Protein AF-A0A7S4DZK8-F1 (afdb_monomer_lite)

Foldseek 3Di:
DDDQVCQQCVNCVVCVVVQLVVLLVVVVVQCPDPVNDADAAAQAAAQQAACLVNGHRCCNQPVQVDPPHVSHVQNSCVVNVHDGHLYLNVLCCVQQNCVVVDPDDPPPSPTSADCQCPPRRPSSHHGDPVVVVSVVVSVVVVVVVVVVVVVVVVVVD

Organism: NCBI:txid91324

pLDDT: mean 89.39, std 14.99, range [40.47, 98.69]

Structure (mmCIF, N/CA/C/O backbone):
data_AF-A0A7S4DZK8-F1
#
_entry.id   AF-A0A7S4DZK8-F1
#
loop_
_atom_site.group_PDB
_atom_site.id
_atom_site.type_symbol
_atom_site.label_atom_id
_atom_site.label_alt_id
_atom_site.label_comp_id
_atom_site.label_asym_id
_atom_site.label_entity_id
_atom_site.label_seq_id
_atom_site.pdbx_PDB_ins_code
_atom_site.Cartn_x
_atom_site.Cartn_y
_atom_site.Cartn_z
_atom_site.occupancy
_atom_site.B_iso_or_equiv
_atom_site.auth_seq_id
_atom_site.auth_comp_id
_atom_site.auth_asym_id
_atom_site.auth_atom_id
_atom_site.pdbx_PDB_model_num
ATOM 1 N N . MET A 1 1 ? -7.144 1.457 2.417 1.00 92.19 1 MET A N 1
ATOM 2 C CA . MET A 1 1 ? -5.816 1.253 1.804 1.00 92.19 1 MET A CA 1
ATOM 3 C C . MET A 1 1 ? -5.396 2.554 1.146 1.00 92.19 1 MET A C 1
ATOM 5 O O . MET A 1 1 ? -6.172 3.064 0.350 1.00 92.19 1 MET A O 1
ATOM 9 N N . LEU A 1 2 ? -4.234 3.088 1.519 1.00 96.00 2 LEU A N 1
ATOM 10 C CA . LEU A 1 2 ? -3.607 4.311 0.991 1.00 96.00 2 LEU A CA 1
ATOM 11 C C . LEU A 1 2 ? -2.086 4.057 0.866 1.00 96.00 2 LEU A C 1
ATOM 13 O O . LEU A 1 2 ? -1.653 2.943 1.166 1.00 96.00 2 LEU A O 1
ATOM 17 N N . GLY A 1 3 ? -1.293 5.037 0.421 1.00 96.06 3 GLY A N 1
ATOM 18 C CA . GLY A 1 3 ? 0.171 4.935 0.299 1.00 96.06 3 GLY A CA 1
ATOM 19 C C . GLY A 1 3 ? 0.683 5.024 -1.141 1.00 96.06 3 GLY A C 1
ATOM 20 O O . GLY A 1 3 ? 1.702 5.647 -1.410 1.00 96.06 3 GLY A O 1
ATOM 21 N N . THR A 1 4 ? -0.033 4.453 -2.114 1.00 96.31 4 THR A N 1
ATOM 22 C CA . THR A 1 4 ? 0.423 4.426 -3.518 1.00 96.31 4 THR A CA 1
ATOM 23 C C . THR A 1 4 ? 0.685 5.834 -4.079 1.00 96.31 4 THR A C 1
ATOM 25 O O . THR A 1 4 ? 1.716 6.064 -4.698 1.00 96.31 4 THR A O 1
ATOM 28 N N . ASN A 1 5 ? -0.188 6.809 -3.800 1.00 97.94 5 ASN A N 1
ATOM 29 C CA . ASN A 1 5 ? 0.013 8.196 -4.246 1.00 97.94 5 ASN A CA 1
ATOM 30 C C . ASN A 1 5 ? 1.012 8.981 -3.379 1.00 97.94 5 ASN A C 1
ATOM 32 O O . ASN A 1 5 ? 1.654 9.906 -3.876 1.00 97.94 5 ASN A O 1
ATOM 36 N N . ASP A 1 6 ? 1.164 8.624 -2.106 1.00 98.25 6 ASP A N 1
ATOM 37 C CA . ASP A 1 6 ? 2.173 9.184 -1.203 1.00 98.25 6 ASP A CA 1
ATOM 38 C C . ASP A 1 6 ? 3.587 8.860 -1.706 1.00 98.25 6 ASP A C 1
ATOM 40 O O . ASP A 1 6 ? 4.484 9.695 -1.640 1.00 98.25 6 ASP A O 1
ATOM 44 N N . ALA A 1 7 ? 3.759 7.681 -2.314 1.00 97.50 7 ALA A N 1
ATOM 45 C CA . ALA A 1 7 ? 5.004 7.235 -2.931 1.00 97.50 7 ALA A CA 1
ATOM 46 C C . ALA A 1 7 ? 5.393 7.990 -4.216 1.00 97.50 7 ALA A C 1
ATOM 48 O O . ALA A 1 7 ? 6.454 7.716 -4.783 1.00 97.50 7 ALA A O 1
ATOM 49 N N . LYS A 1 8 ? 4.579 8.931 -4.713 1.00 98.38 8 LYS A N 1
ATOM 50 C CA . LYS A 1 8 ? 4.988 9.785 -5.836 1.00 98.38 8 LYS A CA 1
ATOM 51 C C . LYS A 1 8 ? 6.236 10.575 -5.482 1.00 98.38 8 LYS A C 1
ATOM 53 O O . LYS A 1 8 ? 6.294 11.132 -4.393 1.00 98.38 8 LYS A O 1
ATOM 58 N N . TYR A 1 9 ? 7.215 10.676 -6.383 1.00 96.88 9 TYR A N 1
ATOM 59 C CA . TYR A 1 9 ? 8.517 11.279 -6.052 1.00 96.88 9 TYR A CA 1
ATOM 60 C C . TYR A 1 9 ? 8.394 12.678 -5.440 1.00 96.88 9 TYR A C 1
ATOM 62 O O . TYR A 1 9 ? 9.097 12.996 -4.483 1.00 96.88 9 TYR A O 1
ATOM 70 N N . TYR A 1 10 ? 7.481 13.495 -5.966 1.00 97.31 10 TYR A N 1
ATOM 71 C CA . TYR A 1 10 ? 7.256 14.860 -5.497 1.00 97.31 10 TYR A CA 1
ATOM 72 C C . TYR A 1 10 ? 6.509 14.945 -4.157 1.00 97.31 10 TYR A C 1
ATOM 74 O O . TYR A 1 10 ? 6.627 15.960 -3.481 1.00 97.31 10 TYR A O 1
ATOM 82 N N . ASN A 1 11 ? 5.778 13.899 -3.760 1.00 97.94 11 ASN A N 1
ATOM 83 C CA . ASN A 1 11 ? 5.166 13.795 -2.434 1.00 97.94 11 ASN A CA 1
ATOM 84 C C . ASN A 1 11 ? 6.173 13.193 -1.447 1.00 97.94 11 ASN A C 1
ATOM 86 O O . ASN A 1 11 ? 6.489 13.788 -0.421 1.00 97.94 11 ASN A O 1
ATOM 90 N N . TRP A 1 12 ? 6.739 12.036 -1.796 1.00 97.62 12 TRP A N 1
ATOM 91 C CA . TRP A 1 12 ? 7.621 11.269 -0.928 1.00 97.62 12 TRP A CA 1
ATOM 92 C C . TRP A 1 12 ? 8.920 12.001 -0.596 1.00 97.62 12 TRP A C 1
ATOM 94 O O . TRP A 1 12 ? 9.340 12.014 0.556 1.00 97.62 12 TRP A O 1
ATOM 104 N N . GLY A 1 13 ? 9.570 12.615 -1.589 1.00 95.12 13 GLY A N 1
ATOM 105 C CA . GLY A 1 13 ? 10.850 13.302 -1.402 1.00 95.12 13 GLY A CA 1
ATOM 106 C C . GLY A 1 13 ? 10.829 14.298 -0.233 1.00 95.12 13 GLY A C 1
ATOM 107 O O . GLY A 1 13 ? 11.593 14.110 0.714 1.00 95.12 13 GLY A O 1
ATOM 108 N N . PRO A 1 14 ? 9.957 15.321 -0.267 1.00 96.81 14 PRO A N 1
ATOM 109 C CA . PRO A 1 14 ? 9.864 16.305 0.809 1.00 96.81 14 PRO A CA 1
ATOM 110 C C . PRO A 1 14 ? 9.128 15.821 2.070 1.00 96.81 14 PRO A C 1
ATOM 112 O O . PRO A 1 14 ? 9.465 16.301 3.147 1.00 96.81 14 PRO A O 1
ATOM 115 N N . HIS A 1 15 ? 8.172 14.885 1.970 1.00 97.12 15 HIS A N 1
ATOM 116 C CA . HIS A 1 15 ? 7.249 14.558 3.077 1.00 97.12 15 HIS A CA 1
ATOM 117 C C . HIS A 1 15 ? 7.399 13.140 3.658 1.00 97.12 15 HIS A C 1
ATOM 119 O O . HIS A 1 15 ? 6.629 12.734 4.525 1.00 97.12 15 HIS A O 1
ATOM 125 N N . SER A 1 16 ? 8.392 12.355 3.231 1.00 96.81 16 SER A N 1
ATOM 126 C CA . SER A 1 16 ? 8.572 10.967 3.707 1.00 96.81 16 SER A CA 1
ATOM 127 C C . SER A 1 16 ? 8.682 10.822 5.230 1.00 96.81 16 SER A C 1
ATOM 129 O O . SER A 1 16 ? 8.224 9.821 5.778 1.00 96.81 16 SER A O 1
ATOM 131 N N . SER A 1 17 ? 9.254 11.806 5.931 1.00 96.81 17 SER A N 1
ATOM 132 C CA . SER A 1 17 ? 9.336 11.804 7.398 1.00 96.81 17 SER A CA 1
ATOM 133 C C . SER A 1 17 ? 7.998 12.069 8.095 1.00 96.81 17 SER A C 1
ATOM 135 O O . SER A 1 17 ? 7.840 11.686 9.252 1.00 96.81 17 SER A O 1
ATOM 137 N N . GLU A 1 18 ? 7.054 12.717 7.412 1.00 97.62 18 GLU A N 1
ATOM 138 C CA . GLU A 1 18 ? 5.715 13.052 7.921 1.00 97.62 18 GLU A CA 1
ATOM 139 C C . GLU A 1 18 ? 4.754 11.868 7.753 1.00 97.62 18 GLU A C 1
ATOM 141 O O . GLU A 1 18 ? 3.943 11.606 8.636 1.00 97.62 18 GLU A O 1
ATOM 146 N N . TYR A 1 19 ? 4.928 11.070 6.691 1.00 97.75 19 TYR A N 1
ATOM 147 C CA . TYR A 1 19 ? 4.078 9.920 6.363 1.00 97.75 19 TYR A CA 1
ATOM 148 C C . TYR A 1 19 ? 3.681 9.032 7.561 1.00 97.75 19 TYR A C 1
ATOM 150 O O . TYR A 1 19 ? 2.484 8.819 7.755 1.00 97.75 19 TYR A O 1
ATOM 158 N N . PRO A 1 20 ? 4.604 8.490 8.386 1.00 97.19 20 PRO A N 1
ATOM 159 C CA . PRO A 1 20 ? 4.197 7.630 9.495 1.00 97.19 20 PRO A CA 1
ATOM 160 C C . PRO A 1 20 ? 3.427 8.377 10.591 1.00 97.19 20 PRO A C 1
ATOM 162 O O . PRO A 1 20 ? 2.588 7.764 11.249 1.00 97.19 20 PRO A O 1
ATOM 165 N N . ILE A 1 21 ? 3.693 9.672 10.783 1.00 98.25 21 ILE A N 1
ATOM 166 C CA . ILE A 1 21 ? 3.007 10.516 11.769 1.00 98.25 21 ILE A CA 1
ATOM 167 C C . ILE A 1 21 ? 1.572 10.759 11.296 1.00 98.25 21 ILE A C 1
ATOM 169 O O . ILE A 1 21 ? 0.628 10.407 12.000 1.00 98.25 21 ILE A O 1
ATOM 173 N N . ASP A 1 22 ? 1.410 11.229 10.061 1.00 98.38 22 ASP A N 1
ATOM 174 C CA . ASP A 1 22 ? 0.101 11.519 9.474 1.00 98.38 22 ASP A CA 1
ATOM 175 C C . ASP A 1 22 ? -0.771 10.258 9.360 1.00 98.38 22 ASP A C 1
ATOM 177 O O . ASP A 1 22 ? -1.985 10.293 9.583 1.00 98.38 22 ASP A O 1
ATOM 181 N N . TYR A 1 23 ? -0.16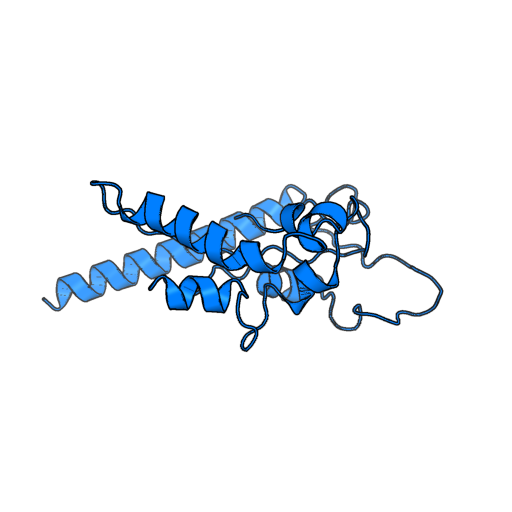0 9.106 9.062 1.00 98.44 23 TYR A N 1
ATOM 182 C CA . TYR A 1 23 ? -0.868 7.827 9.035 1.00 98.44 23 TYR A CA 1
ATOM 183 C C . TYR A 1 23 ? -1.400 7.460 10.428 1.00 98.44 23 TYR A C 1
ATOM 185 O O . TYR A 1 23 ? -2.560 7.056 10.561 1.00 98.44 23 TYR A O 1
ATOM 193 N N . LEU A 1 24 ? -0.577 7.591 11.474 1.00 98.50 24 LEU A N 1
ATOM 194 C CA . LEU A 1 24 ? -0.991 7.314 12.853 1.00 98.50 24 LEU A CA 1
ATOM 195 C C . LEU A 1 24 ? -2.100 8.267 13.309 1.00 98.50 24 LEU A C 1
ATOM 197 O O . LEU A 1 24 ? -3.074 7.810 13.911 1.00 98.50 24 LEU A O 1
ATOM 201 N N . ASP A 1 25 ? -2.009 9.549 12.960 1.00 98.56 25 ASP A N 1
ATOM 202 C CA . ASP A 1 25 ? -3.046 10.539 13.257 1.00 98.56 25 ASP A CA 1
ATOM 203 C C . ASP A 1 25 ? -4.375 10.179 12.576 1.00 98.56 25 ASP A C 1
ATOM 205 O O . ASP A 1 25 ? -5.427 10.172 13.222 1.00 98.56 25 ASP A O 1
ATOM 209 N N . MET A 1 26 ? -4.342 9.765 11.305 1.00 98.19 26 MET A N 1
ATOM 210 C CA . MET A 1 26 ? -5.527 9.262 10.603 1.00 98.19 26 MET A CA 1
ATOM 211 C C . MET A 1 26 ? -6.134 8.040 11.312 1.00 98.19 26 MET A C 1
ATOM 213 O O . MET A 1 26 ? -7.351 7.972 11.498 1.00 98.19 26 MET A O 1
ATOM 217 N N . VAL A 1 27 ? -5.315 7.062 11.713 1.00 98.38 27 VAL A N 1
ATOM 218 C CA . VAL A 1 27 ? -5.788 5.872 12.444 1.00 98.38 27 VAL A CA 1
ATOM 219 C C . VAL A 1 27 ? -6.432 6.265 13.775 1.00 98.38 27 VAL A C 1
ATOM 221 O O . VAL A 1 27 ? -7.512 5.762 14.102 1.00 98.38 27 VAL A O 1
ATOM 224 N N . SER A 1 28 ? -5.811 7.190 14.507 1.00 98.25 28 SER A N 1
ATOM 225 C CA . SER A 1 28 ? -6.299 7.704 15.788 1.00 98.25 28 SER A CA 1
ATOM 226 C C . SER A 1 28 ? -7.693 8.325 15.659 1.00 98.25 28 SER A C 1
ATOM 228 O O . SER A 1 28 ? -8.581 8.025 16.464 1.00 98.25 28 SER A O 1
ATOM 230 N N . VAL A 1 29 ? -7.948 9.091 14.589 1.00 98.31 29 VAL A N 1
ATOM 231 C CA . VAL A 1 29 ? -9.285 9.638 14.298 1.00 98.31 29 VAL A CA 1
ATOM 232 C C . VAL A 1 29 ? -10.335 8.526 14.249 1.00 98.31 29 VAL A C 1
ATOM 234 O O . VAL A 1 29 ? -11.357 8.633 14.928 1.00 98.31 29 VAL A O 1
ATOM 237 N N . PHE A 1 30 ? -10.085 7.430 13.526 1.00 98.25 30 PHE A N 1
ATOM 238 C CA . PHE A 1 30 ? -11.035 6.314 13.450 1.00 98.25 30 PHE A CA 1
ATOM 239 C C . PHE A 1 30 ? -11.193 5.574 14.783 1.00 98.25 30 PHE A C 1
ATOM 241 O O . PHE A 1 30 ? -12.320 5.257 15.165 1.00 98.25 30 PHE A O 1
ATOM 248 N N . GLN A 1 31 ? -10.101 5.323 15.511 1.00 97.31 31 GLN A N 1
ATOM 249 C CA . GLN A 1 31 ? -10.150 4.657 16.819 1.00 97.31 31 GLN A CA 1
ATOM 250 C C . GLN A 1 31 ? -10.902 5.483 17.876 1.00 97.31 31 GLN A C 1
ATOM 252 O O . GLN A 1 31 ? -11.525 4.909 18.770 1.00 97.31 31 GLN A O 1
ATOM 257 N N . SER A 1 32 ? -10.886 6.814 17.758 1.00 97.56 32 SER A N 1
ATOM 258 C CA . SER A 1 32 ? -11.576 7.731 18.674 1.00 97.56 32 SER A CA 1
ATOM 259 C C . SER A 1 32 ? -13.098 7.796 18.480 1.00 97.56 32 SER A C 1
ATOM 261 O O . SER A 1 32 ? -13.805 8.353 19.324 1.00 97.56 32 SER A O 1
ATOM 263 N N . LEU A 1 33 ? -13.632 7.229 17.389 1.00 98.25 33 LEU A N 1
ATOM 264 C CA . LEU A 1 33 ? -15.069 7.256 17.121 1.00 98.25 33 LEU A CA 1
ATOM 265 C C . LEU A 1 33 ? -15.847 6.480 18.204 1.00 98.25 33 LEU A C 1
ATOM 267 O O . LEU A 1 33 ? -15.445 5.372 18.567 1.00 98.25 33 LEU A O 1
ATOM 271 N N . PRO A 1 34 ? -17.015 6.972 18.674 1.00 98.12 34 PRO A N 1
ATOM 272 C CA . PRO A 1 34 ? -17.797 6.302 19.722 1.00 98.12 34 PRO A CA 1
ATOM 273 C C . PRO A 1 34 ? -18.217 4.862 19.394 1.00 98.12 34 PRO A C 1
ATOM 275 O O . PRO A 1 34 ? -18.412 4.048 20.297 1.00 98.12 34 PRO A O 1
ATOM 278 N N . SER A 1 35 ? -18.342 4.530 18.105 1.00 97.19 35 SER A N 1
ATOM 279 C CA . SER A 1 35 ? -18.632 3.174 17.629 1.00 97.19 35 SER A CA 1
ATOM 280 C C . SER A 1 35 ? -17.488 2.183 17.865 1.00 97.19 35 SER A C 1
ATOM 282 O O . SER A 1 35 ? -17.720 0.982 17.740 1.00 97.19 35 SER A O 1
ATOM 284 N N . ARG A 1 36 ? -16.286 2.666 18.218 1.00 93.69 36 ARG A N 1
ATOM 285 C CA . ARG A 1 36 ? -15.058 1.884 18.431 1.00 93.69 36 ARG A CA 1
ATOM 286 C C . ARG A 1 36 ? -14.803 0.902 17.280 1.00 93.69 36 ARG A C 1
ATOM 288 O O . ARG A 1 36 ? -14.795 -0.311 17.500 1.00 93.69 36 ARG A O 1
ATOM 295 N N . PRO A 1 37 ? -14.663 1.402 16.039 1.00 95.25 37 PRO A N 1
ATOM 296 C CA . PRO A 1 37 ? -14.513 0.538 14.882 1.00 95.25 37 PRO A CA 1
ATOM 297 C C . PRO A 1 37 ? -13.208 -0.255 14.965 1.00 95.25 37 PRO A C 1
ATOM 299 O O . PRO A 1 37 ? -12.178 0.245 15.419 1.00 95.25 37 PRO A O 1
ATOM 302 N N . GLN A 1 38 ? -13.235 -1.482 14.455 1.00 94.50 38 GLN A N 1
ATOM 303 C CA . GLN A 1 38 ? -12.005 -2.204 14.171 1.00 94.50 38 GLN A CA 1
ATOM 304 C C . GLN A 1 38 ? -11.359 -1.605 12.919 1.00 94.50 38 GLN A C 1
ATOM 306 O O . GLN A 1 38 ? -11.999 -1.507 11.871 1.00 94.50 38 GLN A O 1
ATOM 311 N N . VAL A 1 39 ? -10.093 -1.207 13.027 1.00 97.06 39 VAL A N 1
ATOM 312 C CA . VAL A 1 39 ? -9.331 -0.609 11.926 1.00 97.06 39 VAL A CA 1
ATOM 313 C C . VAL A 1 39 ? -8.324 -1.628 11.403 1.00 97.06 39 VAL A C 1
ATOM 315 O O . VAL A 1 39 ? -7.614 -2.264 12.178 1.00 97.06 39 VAL A O 1
ATOM 318 N N . PHE A 1 40 ? -8.260 -1.769 10.080 1.00 98.00 40 PHE A N 1
ATOM 319 C CA . PHE A 1 40 ? -7.272 -2.591 9.389 1.00 98.00 40 PHE A CA 1
ATOM 320 C C . PHE A 1 40 ? -6.485 -1.718 8.420 1.00 98.00 40 PHE A C 1
ATOM 322 O O . PHE A 1 40 ? -7.066 -0.993 7.608 1.00 98.00 40 PHE A O 1
ATOM 329 N N . THR A 1 41 ? -5.163 -1.817 8.476 1.00 98.38 41 THR A N 1
ATOM 330 C CA . THR A 1 41 ? -4.291 -1.291 7.427 1.00 98.38 41 THR A CA 1
ATOM 331 C C . THR A 1 41 ? -4.077 -2.353 6.355 1.00 98.38 41 THR A C 1
ATOM 333 O O . THR A 1 41 ? -4.351 -3.540 6.552 1.00 98.38 41 THR A O 1
ATOM 336 N N . MET A 1 42 ? -3.623 -1.923 5.182 1.00 98.56 42 MET A N 1
ATOM 337 C CA . MET A 1 42 ? -3.292 -2.828 4.086 1.00 98.56 42 MET A CA 1
ATOM 338 C C . MET A 1 42 ? -1.981 -2.371 3.468 1.00 98.56 42 MET A C 1
ATOM 340 O O . MET A 1 42 ? -1.802 -1.170 3.255 1.00 98.56 42 MET A O 1
ATOM 344 N N . ILE A 1 43 ? -1.096 -3.318 3.179 1.00 98.31 43 ILE A N 1
ATOM 345 C CA . ILE A 1 43 ? 0.083 -3.069 2.349 1.00 98.31 43 ILE A CA 1
ATOM 346 C C . ILE A 1 43 ? -0.401 -3.113 0.893 1.00 98.31 43 ILE A C 1
ATOM 348 O O . ILE A 1 43 ? -1.103 -4.066 0.545 1.00 98.31 43 ILE A O 1
ATOM 352 N N . PRO A 1 44 ? -0.120 -2.093 0.060 1.00 97.81 44 PRO A N 1
ATOM 353 C CA . PRO A 1 44 ? -0.633 -2.049 -1.307 1.00 97.81 44 PRO A CA 1
ATOM 354 C C . PRO A 1 44 ? -0.024 -3.158 -2.185 1.00 97.81 44 PRO A C 1
ATOM 356 O O . PRO A 1 44 ? 1.067 -3.642 -1.882 1.00 97.81 44 PRO A O 1
ATOM 359 N N . PRO A 1 45 ? -0.685 -3.539 -3.295 1.00 96.62 45 PRO A N 1
ATOM 360 C CA . PRO A 1 45 ? -0.066 -4.369 -4.326 1.00 96.62 45 PRO A CA 1
ATOM 361 C C . PRO A 1 45 ? 1.244 -3.757 -4.868 1.00 96.62 45 PRO A C 1
ATOM 363 O O . PRO A 1 45 ? 1.440 -2.542 -4.755 1.00 96.62 45 PRO A O 1
ATOM 366 N N . PRO A 1 46 ? 2.116 -4.561 -5.504 1.00 93.88 46 PRO A N 1
ATOM 367 C CA . PRO A 1 46 ? 3.347 -4.066 -6.103 1.00 93.88 46 PRO A CA 1
ATOM 368 C C . PRO A 1 46 ? 3.095 -3.038 -7.211 1.00 93.88 46 PRO A C 1
ATOM 370 O O . PRO A 1 46 ? 2.165 -3.177 -8.007 1.00 93.88 46 PRO A O 1
ATOM 373 N N . LEU A 1 47 ? 3.993 -2.059 -7.329 1.00 92.31 47 LEU A N 1
ATOM 374 C CA . LEU A 1 47 ? 4.161 -1.287 -8.557 1.00 92.31 47 LEU A CA 1
ATOM 375 C C . LEU A 1 47 ? 5.049 -2.094 -9.509 1.00 92.31 47 L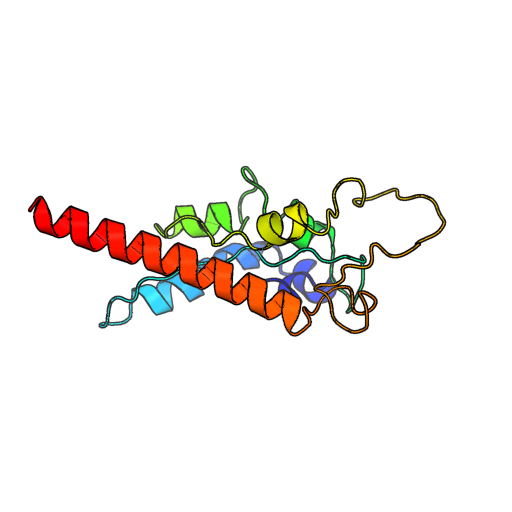EU A C 1
ATOM 377 O O . LEU A 1 47 ? 6.172 -2.450 -9.150 1.00 92.31 47 LEU A O 1
ATOM 381 N N . TYR A 1 48 ? 4.580 -2.375 -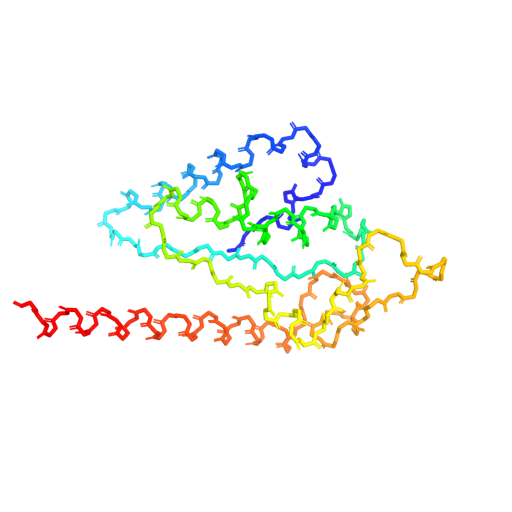10.722 1.00 88.75 48 TYR A N 1
ATOM 382 C CA . TYR A 1 48 ? 5.287 -3.246 -11.675 1.00 88.75 48 TYR A CA 1
ATOM 383 C C . TYR A 1 48 ? 6.280 -2.502 -12.579 1.00 88.75 48 TYR A C 1
ATOM 385 O O . TYR A 1 48 ? 7.076 -3.128 -13.278 1.00 88.75 48 TYR A O 1
ATOM 393 N N . LYS A 1 49 ? 6.264 -1.164 -12.556 1.00 86.69 49 LYS A N 1
ATOM 394 C CA . LYS A 1 49 ? 7.160 -0.308 -13.336 1.00 86.69 49 LYS A CA 1
ATOM 395 C C . LYS A 1 49 ? 7.506 0.955 -12.551 1.00 86.69 49 LYS A C 1
ATOM 397 O O . LYS A 1 49 ? 6.614 1.731 -12.219 1.00 86.69 49 LYS A O 1
ATOM 402 N N . ASP A 1 50 ? 8.791 1.170 -12.285 1.00 88.81 50 ASP A N 1
ATOM 403 C CA . ASP A 1 50 ? 9.265 2.391 -11.627 1.00 88.81 50 ASP A CA 1
ATOM 404 C C . ASP A 1 50 ? 8.925 3.648 -12.435 1.00 88.81 50 ASP A C 1
ATOM 406 O O . ASP A 1 50 ? 8.936 3.642 -13.670 1.00 88.81 50 ASP A O 1
ATOM 410 N N . GLY A 1 51 ? 8.545 4.711 -11.728 1.00 89.75 51 GLY A N 1
ATOM 411 C CA . GLY A 1 51 ? 8.104 5.971 -12.319 1.00 89.75 51 GLY A CA 1
ATOM 412 C C . GLY A 1 51 ? 6.748 5.926 -13.021 1.00 89.75 51 GLY A C 1
ATOM 413 O O . GLY A 1 51 ? 6.292 6.957 -13.519 1.00 89.75 51 GLY A O 1
ATOM 414 N N . GLN A 1 52 ? 6.056 4.783 -13.046 1.00 91.44 52 GLN A N 1
ATOM 415 C CA . GLN A 1 52 ? 4.682 4.737 -13.530 1.00 91.44 52 GLN A CA 1
ATOM 416 C C . GLN A 1 52 ? 3.823 5.697 -12.693 1.00 91.44 52 GLN A C 1
ATOM 418 O O . GLN A 1 52 ? 3.836 5.641 -11.467 1.00 91.44 52 GLN A O 1
ATOM 423 N N . TYR A 1 53 ? 3.121 6.621 -13.354 1.00 95.31 53 TYR A N 1
ATOM 424 C CA . TYR A 1 53 ? 2.383 7.720 -12.709 1.00 95.31 53 TYR A CA 1
ATOM 425 C C . TYR A 1 53 ? 3.207 8.546 -11.695 1.00 95.31 53 TYR A C 1
ATOM 427 O O . TYR A 1 53 ? 2.645 9.054 -10.718 1.00 95.31 53 TYR A O 1
ATOM 435 N N . ASP A 1 54 ? 4.517 8.685 -11.931 1.00 96.44 54 ASP A N 1
ATOM 436 C CA . ASP A 1 54 ? 5.496 9.391 -11.087 1.00 96.44 54 ASP A CA 1
ATOM 437 C C . ASP A 1 54 ? 5.743 8.748 -9.715 1.00 96.44 54 ASP A C 1
ATOM 439 O O . ASP A 1 54 ? 6.175 9.422 -8.778 1.00 96.44 54 ASP A O 1
ATOM 443 N N . MET A 1 55 ? 5.455 7.453 -9.573 1.00 95.44 55 MET A N 1
ATOM 444 C CA . MET A 1 55 ? 5.598 6.725 -8.313 1.00 95.44 55 MET A CA 1
ATOM 445 C C . MET A 1 55 ? 6.966 6.077 -8.152 1.00 95.44 55 MET A C 1
ATOM 447 O O . MET A 1 55 ? 7.502 5.474 -9.080 1.00 95.44 55 MET A O 1
ATOM 451 N N . ASN A 1 56 ? 7.496 6.162 -6.935 1.00 93.88 56 ASN A N 1
ATOM 452 C CA . ASN A 1 56 ? 8.727 5.506 -6.537 1.00 93.88 56 ASN A CA 1
ATOM 453 C C . ASN A 1 56 ? 8.448 4.038 -6.189 1.00 93.88 56 ASN A C 1
ATOM 455 O O . ASN A 1 56 ? 7.872 3.726 -5.141 1.00 93.88 56 ASN A O 1
ATOM 459 N N . GLN A 1 57 ? 8.901 3.124 -7.047 1.00 91.75 57 GLN A N 1
ATOM 460 C CA . GLN A 1 57 ? 8.712 1.687 -6.857 1.00 91.75 57 GLN A CA 1
ATOM 461 C C . GLN A 1 57 ? 9.385 1.176 -5.583 1.00 91.75 57 GLN A C 1
ATOM 463 O O . GLN A 1 57 ? 8.863 0.271 -4.942 1.00 91.75 57 GLN A O 1
ATOM 468 N N . THR A 1 58 ? 10.516 1.761 -5.177 1.00 91.75 58 THR A N 1
ATOM 469 C CA . THR A 1 58 ? 11.234 1.338 -3.963 1.00 91.75 58 THR A CA 1
ATOM 470 C C . THR A 1 58 ? 10.396 1.585 -2.711 1.00 91.75 58 THR A C 1
ATOM 472 O O . THR A 1 58 ? 10.401 0.773 -1.785 1.00 91.75 58 THR A O 1
ATOM 475 N N . VAL A 1 59 ? 9.631 2.677 -2.681 1.00 95.44 59 VAL A N 1
ATOM 476 C CA . VAL A 1 59 ? 8.746 2.976 -1.550 1.00 95.44 59 VAL A CA 1
ATOM 477 C C . VAL A 1 59 ? 7.637 1.927 -1.455 1.00 95.44 59 VAL A C 1
ATOM 479 O O . VAL A 1 59 ? 7.433 1.331 -0.398 1.00 95.44 59 VAL A O 1
ATOM 482 N N . ILE A 1 60 ? 6.970 1.646 -2.576 1.00 95.44 60 ILE A N 1
ATOM 483 C CA . ILE A 1 60 ? 5.838 0.712 -2.619 1.00 95.44 60 ILE A CA 1
ATOM 484 C C . ILE A 1 60 ? 6.293 -0.730 -2.376 1.00 95.44 60 ILE A C 1
ATOM 486 O O . ILE A 1 60 ? 5.692 -1.429 -1.565 1.00 95.44 60 ILE A O 1
ATOM 490 N N . ASN A 1 61 ? 7.363 -1.167 -3.043 1.00 92.81 61 ASN A N 1
ATOM 491 C CA . ASN A 1 61 ? 7.749 -2.577 -3.091 1.00 92.81 61 ASN A CA 1
ATOM 492 C C . ASN A 1 61 ? 8.742 -2.992 -1.999 1.00 92.81 61 ASN A C 1
ATOM 494 O O . ASN A 1 61 ? 8.906 -4.188 -1.769 1.00 92.81 61 ASN A O 1
ATOM 498 N N . SER A 1 62 ? 9.405 -2.038 -1.338 1.00 90.88 62 SER A N 1
ATOM 499 C CA . SER A 1 62 ? 10.411 -2.337 -0.309 1.00 90.88 62 SER A CA 1
ATOM 500 C C . SER A 1 62 ? 10.109 -1.653 1.022 1.00 90.88 62 SER A C 1
ATOM 502 O O . SER A 1 62 ? 10.142 -2.311 2.060 1.00 90.88 62 SER A O 1
ATOM 504 N N . PHE A 1 63 ? 9.799 -0.351 1.020 1.00 94.94 63 PHE A N 1
ATOM 505 C CA . PHE A 1 63 ? 9.579 0.387 2.269 1.00 94.94 63 PHE A CA 1
ATOM 506 C C . PHE A 1 63 ? 8.276 -0.025 2.971 1.00 94.94 63 PHE A C 1
ATOM 508 O O . PHE A 1 63 ? 8.310 -0.450 4.125 1.00 94.94 63 PHE A O 1
ATOM 515 N N . TYR A 1 64 ? 7.130 0.044 2.284 1.00 96.62 64 TYR A N 1
ATOM 516 C CA . TYR A 1 64 ? 5.831 -0.304 2.875 1.00 96.62 64 TYR A CA 1
ATOM 517 C C . TYR A 1 64 ? 5.708 -1.749 3.393 1.00 96.62 64 TYR A C 1
ATOM 519 O O . TYR A 1 64 ? 5.205 -1.897 4.514 1.00 96.62 64 TYR A O 1
ATOM 527 N N . PRO A 1 65 ? 6.145 -2.799 2.661 1.00 94.88 65 PRO A N 1
ATOM 528 C CA . PRO A 1 65 ? 6.091 -4.179 3.152 1.00 94.88 65 PRO A CA 1
ATOM 529 C C . PRO A 1 65 ? 7.208 -4.529 4.148 1.00 94.88 65 PRO A C 1
ATOM 531 O O . PRO A 1 65 ? 7.157 -5.604 4.753 1.00 94.88 65 PRO A O 1
ATOM 534 N N . GLY A 1 66 ? 8.208 -3.655 4.324 1.00 92.31 66 GLY A N 1
ATOM 535 C CA . GLY A 1 66 ? 9.388 -3.914 5.145 1.00 92.31 66 GLY A CA 1
ATOM 536 C C . GLY A 1 66 ? 9.050 -4.306 6.585 1.00 92.31 66 GLY A C 1
ATOM 537 O O . GLY A 1 66 ? 8.260 -3.643 7.262 1.00 92.31 66 GLY A O 1
ATOM 538 N N . THR A 1 67 ? 9.663 -5.387 7.064 1.00 87.69 67 THR A N 1
ATOM 539 C CA . THR A 1 67 ? 9.457 -5.931 8.417 1.00 87.69 67 THR A CA 1
ATOM 540 C C . THR A 1 67 ? 10.170 -5.124 9.494 1.00 87.69 67 THR A C 1
ATOM 542 O O . THR A 1 67 ? 9.629 -4.963 10.582 1.00 87.69 67 THR A O 1
ATOM 545 N N . ASP A 1 68 ? 11.333 -4.560 9.164 1.00 87.12 68 ASP A N 1
ATOM 546 C CA . ASP A 1 68 ? 12.239 -3.907 10.120 1.00 87.12 68 ASP A CA 1
ATOM 547 C C . ASP A 1 68 ? 12.486 -2.427 9.786 1.00 87.12 68 ASP A C 1
ATOM 549 O O . ASP A 1 68 ? 13.479 -1.834 10.206 1.00 87.12 68 ASP A O 1
ATOM 553 N N . LEU A 1 69 ? 11.596 -1.820 8.993 1.00 89.88 69 LEU A N 1
ATOM 554 C CA . LEU A 1 69 ? 11.704 -0.422 8.583 1.00 89.88 69 LEU A CA 1
ATOM 555 C C . LEU A 1 69 ? 10.790 0.464 9.439 1.00 89.88 69 LEU A C 1
ATOM 557 O O . LEU A 1 69 ? 9.565 0.316 9.378 1.00 89.88 69 LEU A O 1
ATOM 561 N N . PRO A 1 70 ? 11.352 1.413 10.211 1.00 87.75 70 PRO A N 1
ATOM 562 C CA . PRO A 1 70 ? 10.555 2.414 10.905 1.00 87.75 70 PRO A CA 1
ATOM 563 C C . PRO A 1 70 ? 9.664 3.168 9.912 1.00 87.75 70 PRO A C 1
ATOM 565 O O . PRO A 1 70 ? 10.140 3.682 8.902 1.00 87.75 70 PRO A O 1
ATOM 568 N N . GLY A 1 71 ? 8.362 3.206 10.191 1.00 93.00 71 GLY A N 1
ATOM 569 C CA . GLY A 1 71 ? 7.367 3.839 9.323 1.00 93.00 71 GLY A CA 1
ATOM 570 C C . GLY A 1 71 ? 6.833 2.966 8.183 1.00 93.00 71 GLY A C 1
ATOM 571 O O . GLY A 1 71 ? 5.986 3.437 7.423 1.00 93.00 71 GLY A O 1
ATOM 572 N N . SER A 1 72 ? 7.248 1.696 8.076 1.00 97.75 72 SER A N 1
ATOM 573 C CA . SER A 1 72 ? 6.533 0.733 7.233 1.00 97.75 72 SER A CA 1
ATOM 574 C C . SER A 1 72 ? 5.090 0.564 7.712 1.00 97.75 72 SER A C 1
ATOM 576 O O . SER A 1 72 ? 4.757 0.824 8.873 1.00 97.75 72 SER A O 1
ATOM 578 N N . ILE A 1 73 ? 4.207 0.076 6.840 1.00 98.38 73 ILE A N 1
ATOM 579 C CA . ILE A 1 73 ? 2.793 -0.104 7.200 1.00 98.38 73 ILE A CA 1
ATOM 580 C C . ILE A 1 73 ? 2.639 -1.157 8.311 1.00 98.38 73 ILE A C 1
ATOM 582 O O . ILE A 1 73 ? 1.733 -1.051 9.141 1.00 98.38 73 ILE A O 1
ATOM 586 N N . ARG A 1 74 ? 3.555 -2.135 8.389 1.00 97.56 74 ARG A N 1
ATOM 587 C CA . ARG A 1 74 ? 3.615 -3.097 9.501 1.00 97.56 74 ARG A CA 1
ATOM 588 C C . ARG A 1 74 ? 3.969 -2.411 10.818 1.00 97.56 74 ARG A C 1
ATOM 590 O O . ARG A 1 74 ? 3.258 -2.606 11.803 1.00 97.56 74 ARG A O 1
ATOM 597 N N . ALA A 1 75 ? 5.011 -1.579 10.823 1.00 97.75 75 ALA A N 1
ATOM 598 C CA . ALA A 1 75 ? 5.433 -0.840 12.010 1.00 97.75 75 ALA A CA 1
ATOM 599 C C . ALA A 1 75 ? 4.345 0.139 12.489 1.00 97.75 75 ALA A C 1
ATOM 601 O O . ALA A 1 75 ? 4.088 0.240 13.690 1.00 97.75 75 ALA A O 1
ATOM 602 N N . ILE A 1 76 ? 3.653 0.809 11.560 1.00 98.25 76 ILE A N 1
ATOM 603 C CA . ILE A 1 76 ? 2.519 1.698 11.857 1.00 98.25 76 ILE A CA 1
ATOM 604 C C . ILE A 1 76 ? 1.374 0.915 12.509 1.00 98.25 76 ILE A C 1
ATOM 606 O O . ILE A 1 76 ? 0.889 1.312 13.567 1.00 98.25 76 ILE A O 1
ATOM 610 N N . ALA A 1 77 ? 0.965 -0.216 11.922 1.00 98.06 77 ALA A N 1
ATOM 611 C CA . ALA A 1 77 ? -0.099 -1.052 12.480 1.00 98.06 77 ALA A CA 1
ATOM 612 C C . ALA A 1 77 ? 0.239 -1.537 13.895 1.00 98.06 77 ALA A C 1
ATOM 614 O O . ALA A 1 77 ? -0.592 -1.436 14.796 1.00 98.06 77 ALA A O 1
ATOM 615 N N . GLN A 1 78 ? 1.477 -1.991 14.104 1.00 97.62 78 GLN A N 1
ATOM 616 C CA . GLN A 1 78 ? 1.963 -2.407 15.416 1.00 97.62 78 GLN A CA 1
ATOM 617 C C . GLN A 1 78 ? 1.936 -1.252 16.425 1.00 97.62 78 GLN A C 1
ATOM 619 O O . GLN A 1 78 ? 1.439 -1.424 17.536 1.00 97.62 78 GLN A O 1
ATOM 624 N N . THR A 1 79 ? 2.427 -0.072 16.035 1.00 97.69 79 THR A N 1
ATOM 625 C CA . THR A 1 79 ? 2.457 1.128 16.889 1.00 97.69 79 THR A CA 1
ATOM 626 C C . THR A 1 79 ? 1.053 1.554 17.313 1.00 97.69 79 THR A C 1
ATOM 628 O O . THR A 1 79 ? 0.835 1.900 18.470 1.00 97.69 79 THR A O 1
ATOM 631 N N . ALA A 1 80 ? 0.082 1.472 16.404 1.00 97.69 80 ALA A N 1
ATOM 632 C CA . ALA A 1 80 ? -1.313 1.814 16.670 1.00 97.69 80 ALA A CA 1
ATOM 633 C C . ALA A 1 80 ? -2.119 0.705 17.381 1.00 97.69 80 ALA A C 1
ATOM 635 O O . ALA A 1 80 ? -3.327 0.857 17.587 1.00 97.69 80 ALA A O 1
ATOM 636 N N . GLY A 1 81 ? -1.492 -0.427 17.729 1.00 97.44 81 GLY A N 1
ATOM 637 C CA . GLY A 1 81 ? -2.175 -1.562 18.357 1.00 97.44 81 GLY A CA 1
ATOM 638 C C . GLY A 1 81 ? -3.222 -2.228 17.456 1.00 97.44 81 GLY A C 1
ATOM 639 O O . GLY A 1 81 ? -4.212 -2.768 17.951 1.00 97.44 81 GLY A O 1
ATOM 640 N N . LEU A 1 82 ? -3.040 -2.160 16.136 1.00 97.25 82 LEU A N 1
ATOM 641 C CA . LEU A 1 82 ? -3.927 -2.775 15.150 1.00 97.25 82 LEU A CA 1
ATOM 642 C C . LEU A 1 82 ? -3.543 -4.241 14.884 1.00 97.25 82 LEU A C 1
ATOM 644 O O . LEU A 1 82 ? -2.409 -4.649 15.147 1.00 97.25 82 LEU A O 1
ATOM 648 N N . PRO A 1 83 ? -4.458 -5.050 14.314 1.00 96.12 83 PRO A N 1
ATOM 649 C CA . PRO A 1 83 ? -4.089 -6.336 13.730 1.00 96.12 83 PRO A CA 1
ATOM 650 C C . PRO A 1 83 ? -2.986 -6.181 12.667 1.00 96.12 83 PRO A C 1
ATOM 652 O O . PRO A 1 83 ? -2.846 -5.097 12.089 1.00 96.12 83 PRO A O 1
ATOM 655 N N . PRO A 1 84 ? -2.241 -7.259 12.346 1.00 96.25 84 PRO A N 1
ATOM 656 C CA . PRO A 1 84 ? -1.317 -7.247 11.218 1.00 96.25 84 PRO A CA 1
ATOM 657 C C . PRO A 1 84 ? -1.999 -6.737 9.934 1.00 96.25 84 PRO A C 1
ATOM 659 O O . PRO A 1 84 ? -3.169 -7.072 9.708 1.00 96.25 84 PRO A O 1
ATOM 662 N N . PRO A 1 85 ? -1.300 -5.948 9.093 1.00 97.94 85 PRO A N 1
ATOM 663 C CA . PRO A 1 85 ? -1.881 -5.440 7.857 1.00 97.94 85 PRO A CA 1
ATOM 664 C C . PRO A 1 85 ? -2.346 -6.569 6.936 1.00 97.94 85 PRO A C 1
ATOM 666 O O . PRO A 1 85 ? -1.713 -7.622 6.865 1.00 97.94 85 PRO A O 1
ATOM 669 N N . ILE A 1 86 ? -3.405 -6.316 6.168 1.00 98.50 86 ILE A N 1
ATOM 670 C CA . ILE A 1 86 ? -3.784 -7.196 5.056 1.00 98.50 86 ILE A CA 1
ATOM 671 C C . ILE A 1 86 ? -2.736 -7.019 3.958 1.00 98.50 86 ILE A C 1
ATOM 673 O O . ILE A 1 86 ? -2.565 -5.923 3.416 1.00 98.50 86 ILE A O 1
ATOM 677 N N . ASP A 1 87 ? -2.008 -8.089 3.669 1.00 97.44 87 ASP A N 1
ATOM 678 C CA . ASP A 1 87 ? -0.797 -8.033 2.862 1.00 97.44 87 ASP A CA 1
ATOM 679 C C . ASP A 1 87 ? -1.071 -8.289 1.380 1.00 97.44 87 ASP A C 1
ATOM 681 O O . ASP A 1 87 ? -0.943 -9.404 0.875 1.00 97.44 87 ASP A O 1
ATOM 685 N N . LEU A 1 88 ? -1.510 -7.250 0.669 1.00 97.94 88 LEU A N 1
ATOM 686 C CA . LEU A 1 88 ? -1.806 -7.385 -0.757 1.00 97.94 88 LEU A CA 1
ATOM 687 C C . LEU A 1 88 ? -0.531 -7.428 -1.601 1.00 97.94 88 LEU A C 1
ATOM 689 O O . LEU A 1 88 ? -0.579 -7.934 -2.722 1.00 97.94 88 LEU A O 1
ATOM 693 N N . PHE A 1 89 ? 0.593 -6.944 -1.065 1.00 95.38 89 PHE A N 1
ATOM 694 C CA . PHE A 1 89 ? 1.893 -7.104 -1.699 1.00 95.38 89 PHE A CA 1
ATOM 695 C C . PHE A 1 89 ? 2.237 -8.587 -1.818 1.00 95.38 89 PHE A C 1
ATOM 697 O O . PHE A 1 89 ? 2.448 -9.062 -2.930 1.00 95.38 89 PHE A O 1
ATOM 704 N N . ASP A 1 90 ? 2.185 -9.334 -0.713 1.00 94.00 90 ASP A N 1
ATOM 705 C CA . ASP A 1 90 ? 2.481 -10.770 -0.712 1.00 94.00 90 ASP A CA 1
ATOM 706 C C . ASP A 1 90 ? 1.472 -11.581 -1.545 1.00 94.00 90 ASP A C 1
ATOM 708 O O . ASP A 1 90 ? 1.864 -12.499 -2.269 1.00 94.00 90 ASP A O 1
ATOM 712 N N . VAL A 1 91 ? 0.181 -11.216 -1.522 1.00 96.06 91 VAL A N 1
ATOM 713 C CA . VAL A 1 91 ? -0.849 -11.857 -2.368 1.00 96.06 91 VAL A CA 1
ATOM 714 C C . VAL A 1 91 ? -0.509 -11.729 -3.854 1.00 96.06 91 VAL A C 1
ATOM 716 O O . VAL A 1 91 ? -0.578 -12.711 -4.592 1.00 96.06 91 VAL A O 1
ATOM 719 N N . PHE A 1 92 ? -0.137 -10.530 -4.304 1.00 94.31 92 PHE A N 1
ATOM 720 C CA . PHE A 1 92 ? 0.229 -10.301 -5.701 1.00 94.31 92 PHE A CA 1
ATOM 721 C C . PHE A 1 92 ? 1.602 -10.889 -6.024 1.00 94.31 92 PHE A C 1
ATOM 723 O O . PHE A 1 92 ? 1.767 -11.445 -7.103 1.00 94.31 92 PHE A O 1
ATOM 730 N N . GLN A 1 93 ? 2.561 -10.842 -5.097 1.00 88.88 93 GLN A N 1
ATOM 731 C CA . GLN A 1 93 ? 3.876 -11.465 -5.256 1.00 88.88 93 GLN A CA 1
ATOM 732 C C . GLN A 1 93 ? 3.792 -12.972 -5.480 1.00 88.88 93 GLN A C 1
ATOM 734 O O . GLN A 1 93 ? 4.569 -13.512 -6.261 1.00 88.88 93 GLN A O 1
ATOM 739 N N . ALA A 1 94 ? 2.852 -13.657 -4.827 1.00 91.12 94 ALA A N 1
ATOM 740 C CA . ALA A 1 94 ? 2.666 -15.094 -5.000 1.00 91.12 94 ALA A CA 1
ATOM 741 C C . ALA A 1 94 ? 2.156 -15.475 -6.404 1.00 91.12 94 ALA A C 1
ATOM 743 O O . ALA A 1 94 ? 2.325 -16.619 -6.823 1.00 91.12 94 ALA A O 1
ATOM 744 N N . HIS A 1 95 ? 1.534 -14.533 -7.121 1.00 90.56 95 HIS A N 1
ATOM 745 C CA . HIS A 1 95 ? 0.932 -14.759 -8.439 1.00 90.56 95 HIS A CA 1
ATOM 746 C C . HIS A 1 95 ? 1.753 -14.147 -9.580 1.00 90.56 95 HIS A C 1
ATOM 748 O O . HIS A 1 95 ? 2.107 -14.824 -10.542 1.00 90.56 95 HIS A O 1
ATOM 754 N N . CYS A 1 96 ? 2.108 -12.875 -9.434 1.00 87.31 96 CYS A N 1
ATOM 755 C CA . CYS A 1 96 ? 2.930 -12.091 -10.343 1.00 87.31 96 CYS A CA 1
ATOM 756 C C . CYS A 1 96 ? 4.141 -11.541 -9.573 1.00 87.31 96 CYS A C 1
ATOM 758 O O . CYS A 1 96 ? 4.110 -10.373 -9.154 1.00 87.31 96 CYS A O 1
ATOM 760 N N . PRO A 1 97 ? 5.198 -12.349 -9.368 1.00 84.25 97 PRO A N 1
ATOM 761 C CA . PRO A 1 97 ? 6.367 -11.903 -8.637 1.00 84.25 97 PRO A CA 1
ATOM 762 C C . PRO A 1 97 ? 7.014 -10.682 -9.301 1.00 84.25 97 PRO A C 1
ATOM 764 O O . PRO A 1 97 ? 7.414 -10.722 -10.461 1.00 84.25 97 PRO A O 1
ATOM 767 N N . VAL A 1 98 ? 7.192 -9.614 -8.532 1.00 76.19 98 VAL A N 1
ATOM 768 C CA . VAL A 1 98 ? 8.184 -8.561 -8.781 1.00 76.19 98 VAL A CA 1
ATOM 769 C C . VAL A 1 98 ? 9.566 -8.954 -8.234 1.00 76.19 98 VAL A C 1
ATOM 771 O O . VAL A 1 98 ? 10.507 -8.163 -8.283 1.00 76.19 98 VAL A O 1
ATOM 774 N N . VAL A 1 99 ? 9.720 -10.177 -7.699 1.00 53.22 99 VAL A N 1
ATOM 775 C CA . VAL A 1 99 ? 11.000 -10.707 -7.200 1.00 53.22 99 VAL A CA 1
ATOM 776 C C . VAL A 1 99 ? 11.939 -10.990 -8.374 1.00 53.22 99 VAL A C 1
ATOM 7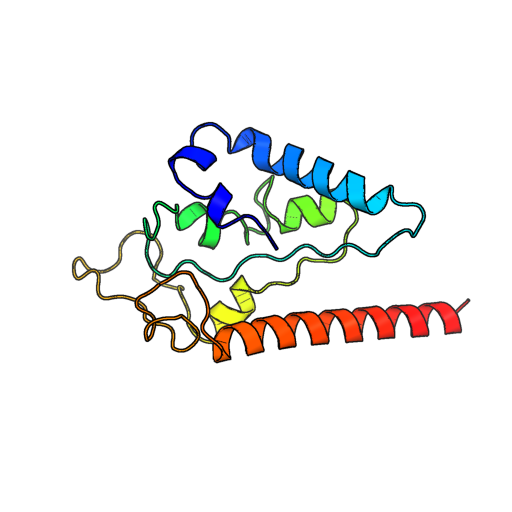78 O O . VAL A 1 99 ? 11.566 -11.659 -9.330 1.00 53.22 99 VAL A O 1
ATOM 781 N N . GLN A 1 100 ? 13.171 -10.488 -8.258 1.00 44.31 100 GLN A N 1
ATOM 782 C CA . GLN A 1 100 ? 14.145 -10.231 -9.329 1.00 44.31 100 GLN A CA 1
ATOM 783 C C . GLN A 1 100 ? 13.893 -8.967 -10.151 1.00 44.31 100 GLN A C 1
ATOM 785 O O . GLN A 1 100 ? 14.655 -8.752 -11.077 1.00 44.31 100 GLN A O 1
ATOM 790 N N . GLY A 1 101 ? 12.917 -8.115 -9.811 1.00 44.56 101 GLY A N 1
ATOM 791 C CA . GLY A 1 101 ? 12.633 -6.827 -10.460 1.00 44.56 101 GLY A CA 1
ATOM 792 C C . GLY A 1 101 ? 12.585 -5.629 -9.535 1.00 44.56 101 GLY A C 1
ATOM 793 O O . GLY A 1 101 ? 11.625 -4.870 -9.521 1.00 44.56 101 GLY A O 1
ATOM 794 N N . THR A 1 102 ? 13.688 -5.475 -8.817 1.00 42.06 102 THR A N 1
ATOM 795 C CA . THR A 1 102 ? 14.155 -4.292 -8.086 1.00 42.06 102 THR A CA 1
ATOM 796 C C . THR A 1 102 ? 15.543 -3.921 -8.670 1.00 42.06 102 THR A C 1
ATOM 798 O O . THR A 1 102 ? 16.106 -4.726 -9.410 1.00 42.06 102 THR A O 1
ATOM 801 N N . PRO A 1 103 ? 16.081 -2.706 -8.449 1.00 40.47 103 PRO A N 1
ATOM 802 C CA . PRO A 1 103 ? 16.994 -1.986 -9.359 1.00 40.47 103 PRO A CA 1
ATOM 803 C C . PRO A 1 103 ? 18.083 -2.823 -10.070 1.00 40.47 103 PRO A C 1
ATOM 805 O O . PRO A 1 103 ? 18.923 -3.426 -9.409 1.00 40.47 103 PRO A O 1
ATOM 808 N N . GLY A 1 104 ? 18.109 -2.805 -11.415 1.00 41.59 104 GLY A N 1
ATOM 809 C CA . GLY A 1 104 ? 19.079 -3.559 -12.235 1.00 41.59 104 GLY A CA 1
ATOM 810 C C . GLY A 1 104 ? 18.510 -4.737 -13.041 1.00 41.59 104 GLY A C 1
ATOM 811 O O . GLY A 1 104 ? 19.168 -5.768 -13.167 1.00 41.59 104 GLY A O 1
ATOM 812 N N . HIS A 1 105 ? 17.311 -4.602 -13.619 1.00 48.09 105 HIS A N 1
ATOM 813 C CA . HIS A 1 105 ? 16.885 -5.489 -14.715 1.00 48.09 105 HIS A CA 1
ATOM 814 C C . HIS A 1 105 ? 17.816 -5.357 -15.926 1.00 48.09 105 HIS A C 1
ATOM 816 O O . HIS A 1 105 ? 18.570 -4.386 -16.028 1.00 48.09 105 HIS A O 1
ATOM 822 N N . ASN A 1 106 ? 17.770 -6.311 -16.864 1.00 41.19 106 ASN A N 1
ATOM 823 C CA . ASN A 1 106 ? 18.456 -6.116 -18.142 1.00 41.19 106 ASN A CA 1
ATOM 824 C C . ASN A 1 106 ? 18.014 -4.774 -18.769 1.00 41.19 106 ASN A C 1
ATOM 826 O O . ASN A 1 106 ? 16.913 -4.277 -18.523 1.00 41.19 106 ASN A O 1
ATOM 830 N N . ALA A 1 107 ? 18.878 -4.167 -19.582 1.00 44.09 107 ALA A N 1
ATOM 831 C CA . ALA A 1 107 ? 18.609 -2.873 -20.215 1.00 44.09 107 ALA A CA 1
ATOM 832 C C . ALA A 1 107 ? 17.356 -2.858 -21.124 1.00 44.09 107 ALA A C 1
ATOM 834 O O . ALA A 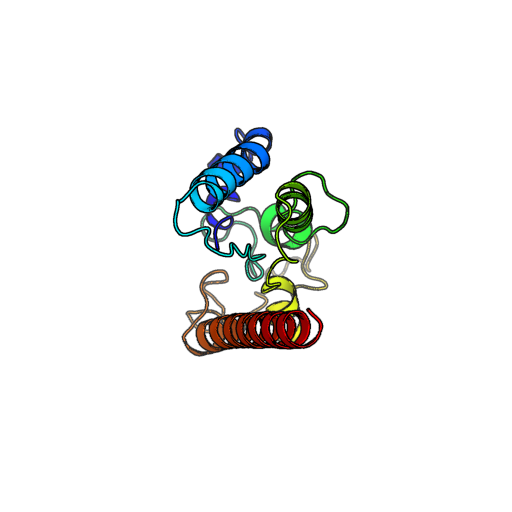1 107 ? 17.053 -1.832 -21.725 1.00 44.09 107 ALA A O 1
ATOM 835 N N . SER A 1 108 ? 16.642 -3.980 -21.255 1.00 47.44 108 SER A N 1
ATOM 836 C CA . SER A 1 108 ? 15.505 -4.139 -22.151 1.00 47.44 108 SER A CA 1
ATOM 837 C C . SER A 1 108 ? 14.235 -3.443 -21.655 1.00 47.44 108 SER A C 1
ATOM 839 O O . SER A 1 108 ? 13.372 -3.161 -22.477 1.00 47.44 108 SER A O 1
ATOM 841 N N . HIS A 1 109 ? 14.092 -3.148 -20.350 1.00 46.47 109 HIS A N 1
ATOM 842 C CA . HIS A 1 109 ? 12.865 -2.540 -19.793 1.00 46.47 109 HIS A CA 1
ATOM 843 C C . HIS A 1 109 ? 11.572 -3.322 -20.140 1.00 46.47 109 HIS A C 1
ATOM 845 O O . HIS A 1 109 ? 10.482 -2.743 -20.196 1.00 46.47 109 HIS A O 1
ATOM 851 N N . GLU A 1 110 ? 11.665 -4.632 -20.388 1.00 49.50 110 GLU A N 1
ATOM 852 C CA . GLU A 1 110 ? 10.533 -5.456 -20.826 1.00 49.50 110 GLU A CA 1
ATOM 853 C C . GLU A 1 110 ? 9.666 -5.857 -19.621 1.00 49.50 110 GLU A C 1
ATOM 855 O O . GLU A 1 110 ? 9.782 -6.942 -19.066 1.00 49.50 110 GLU A O 1
ATOM 860 N N . LEU A 1 111 ? 8.849 -4.891 -19.187 1.00 55.12 111 LEU A N 1
ATOM 861 C CA . LEU A 1 111 ? 7.550 -5.002 -18.510 1.00 55.12 111 LEU A CA 1
ATOM 862 C C . LEU A 1 111 ? 7.261 -6.355 -17.831 1.00 55.12 111 LEU A C 1
ATOM 864 O O . LEU A 1 111 ? 6.841 -7.307 -18.488 1.00 55.12 111 LEU A O 1
ATOM 868 N N . VAL A 1 112 ? 7.325 -6.408 -16.495 1.00 61.19 112 VAL A N 1
ATOM 869 C CA . VAL A 1 112 ? 6.645 -7.478 -15.747 1.00 61.19 112 VAL A CA 1
ATOM 870 C C . VAL A 1 112 ? 5.139 -7.227 -15.859 1.00 61.19 112 VAL A C 1
ATOM 872 O O . VAL A 1 112 ? 4.550 -6.491 -15.070 1.00 61.19 112 VAL A O 1
ATOM 875 N N . THR A 1 113 ? 4.508 -7.771 -16.898 1.00 72.75 113 THR A N 1
ATOM 876 C CA . THR A 1 113 ? 3.056 -7.695 -17.076 1.00 72.75 113 THR A CA 1
ATOM 877 C C . THR A 1 113 ? 2.382 -8.671 -16.123 1.00 72.75 113 THR A C 1
ATOM 879 O O . THR A 1 113 ? 2.656 -9.868 -16.176 1.00 72.75 113 THR A O 1
ATOM 882 N N . CYS A 1 114 ? 1.476 -8.175 -15.285 1.00 87.38 114 CYS A N 1
ATOM 883 C CA . CYS A 1 114 ? 0.607 -9.016 -14.471 1.00 87.38 114 CYS A CA 1
ATOM 884 C C . CYS A 1 114 ? -0.802 -9.064 -15.070 1.00 87.38 114 CYS A C 1
ATOM 886 O O . CYS A 1 114 ? -1.391 -8.026 -15.376 1.00 87.38 114 CYS A O 1
ATOM 888 N N . ASP A 1 115 ? -1.376 -10.258 -15.201 1.00 90.75 115 ASP A N 1
ATOM 889 C CA . ASP A 1 115 ? -2.740 -10.475 -15.705 1.00 90.75 115 ASP A CA 1
ATOM 890 C C . ASP A 1 115 ? -3.828 -9.988 -14.731 1.00 90.75 115 ASP A C 1
ATOM 892 O O . ASP A 1 115 ? -4.992 -9.879 -15.112 1.00 90.75 115 ASP A O 1
ATOM 896 N N . TRP A 1 116 ? -3.470 -9.646 -13.491 1.00 95.31 116 TRP A N 1
ATOM 897 C CA . TRP A 1 116 ? -4.344 -8.978 -12.518 1.00 95.31 116 TRP A CA 1
ATOM 898 C C . TRP A 1 116 ? -4.288 -7.449 -12.583 1.00 95.31 116 TRP A C 1
ATOM 900 O O . TRP A 1 116 ? -5.051 -6.780 -11.886 1.00 95.31 116 TRP A O 1
ATOM 910 N N . ILE A 1 117 ? -3.432 -6.883 -13.435 1.00 93.75 117 ILE A N 1
ATOM 911 C CA . ILE A 1 117 ? -3.275 -5.439 -13.630 1.00 93.75 117 ILE A CA 1
ATOM 912 C C . ILE A 1 117 ? -4.005 -4.987 -14.908 1.00 93.75 117 ILE A C 1
ATOM 914 O O . ILE A 1 117 ? -4.188 -5.743 -15.870 1.00 93.75 117 ILE A O 1
ATOM 918 N N . ALA A 1 118 ? -4.504 -3.752 -14.901 1.00 94.19 118 ALA A N 1
ATOM 919 C CA . ALA A 1 118 ? -5.248 -3.146 -15.998 1.00 94.19 118 ALA A CA 1
ATOM 920 C C . ALA A 1 118 ? -4.430 -3.070 -17.296 1.00 94.19 118 ALA A C 1
ATOM 922 O O . ALA A 1 118 ? -3.201 -3.162 -17.308 1.00 94.19 118 ALA A O 1
ATOM 923 N N . HIS A 1 119 ? -5.147 -2.936 -18.416 1.00 91.00 119 HIS A N 1
ATOM 924 C CA . HIS A 1 119 ? -4.558 -2.833 -19.755 1.00 91.00 119 HIS A CA 1
ATOM 925 C C . HIS A 1 119 ? -3.582 -3.980 -20.084 1.00 91.00 119 HIS A C 1
ATOM 927 O O . HIS A 1 119 ? -2.514 -3.760 -20.654 1.00 91.00 119 HIS A O 1
ATOM 933 N N . GLY A 1 120 ? -3.933 -5.211 -19.689 1.00 83.12 120 GLY A N 1
ATOM 934 C CA . GLY A 1 120 ? -3.092 -6.394 -19.906 1.00 83.12 120 GLY A CA 1
ATOM 935 C C . GLY A 1 120 ? -1.747 -6.321 -19.178 1.00 83.12 120 GLY A C 1
ATOM 936 O O . GLY A 1 120 ? -0.746 -6.797 -19.699 1.00 83.12 120 GLY A O 1
ATOM 937 N N . GLY A 1 121 ? -1.705 -5.658 -18.020 1.00 84.50 121 GLY A N 1
ATOM 938 C CA . GLY A 1 121 ? -0.489 -5.455 -17.236 1.00 84.50 121 GLY A CA 1
ATOM 939 C C . GLY A 1 121 ? 0.275 -4.167 -17.539 1.00 84.50 121 GLY A C 1
ATOM 940 O O . GLY A 1 121 ? 1.133 -3.782 -16.750 1.00 84.50 121 GLY A O 1
ATOM 941 N N . THR A 1 122 ? -0.039 -3.469 -18.634 1.00 85.25 122 THR A N 1
ATOM 942 C CA . THR A 1 122 ? 0.716 -2.271 -19.055 1.00 85.25 122 THR A CA 1
ATOM 943 C C . THR A 1 122 ? 0.433 -1.028 -18.212 1.00 85.25 122 THR A C 1
ATOM 945 O O . THR A 1 122 ? 1.247 -0.106 -18.207 1.00 85.25 122 THR A O 1
ATOM 948 N N . ASP A 1 123 ? -0.671 -1.015 -17.458 1.00 91.25 123 ASP A N 1
ATOM 949 C CA . ASP A 1 123 ? -0.950 0.030 -16.465 1.00 91.25 123 ASP A CA 1
ATOM 950 C C . ASP A 1 123 ? 0.081 0.028 -15.323 1.00 91.25 123 ASP A C 1
ATOM 952 O O . ASP A 1 123 ? 0.416 1.076 -14.778 1.00 91.25 123 ASP A O 1
ATOM 956 N N . ALA A 1 124 ? 0.608 -1.156 -14.989 1.00 91.00 124 ALA A N 1
ATOM 957 C CA . ALA A 1 124 ? 1.612 -1.417 -13.959 1.00 91.00 124 ALA A CA 1
ATOM 958 C C . ALA A 1 124 ? 1.277 -0.957 -12.521 1.00 91.00 124 ALA A C 1
ATOM 960 O O . ALA A 1 124 ? 2.107 -1.152 -11.632 1.00 91.00 124 ALA A O 1
ATOM 961 N N . CYS A 1 125 ? 0.089 -0.399 -12.266 1.00 94.12 125 CYS A N 1
ATOM 962 C CA . CYS A 1 125 ? -0.339 0.089 -10.953 1.00 94.12 125 CYS A CA 1
ATOM 963 C C . CYS A 1 125 ? -1.751 -0.389 -10.586 1.00 94.12 125 CYS A C 1
ATOM 965 O O . CYS A 1 125 ? -1.957 -1.026 -9.555 1.00 94.12 125 CYS A O 1
ATOM 967 N N . HIS A 1 126 ? -2.739 -0.076 -11.418 1.00 97.12 126 HIS A N 1
ATOM 968 C CA . HIS A 1 126 ? -4.146 -0.311 -11.139 1.00 97.12 126 HIS A CA 1
ATOM 969 C C . HIS A 1 126 ? -4.524 -1.765 -11.437 1.00 97.12 126 HIS A C 1
ATOM 971 O O . HIS A 1 126 ? -4.315 -2.240 -12.558 1.00 97.12 126 HIS A O 1
ATOM 977 N N . PRO A 1 127 ? -5.129 -2.485 -10.478 1.00 97.25 127 PRO A N 1
ATOM 978 C CA . PRO A 1 127 ? -5.713 -3.790 -10.743 1.00 97.25 127 PRO A CA 1
ATOM 979 C C . PRO A 1 127 ? -6.845 -3.723 -11.774 1.00 97.25 127 PRO A C 1
ATOM 981 O O . PRO A 1 127 ? -7.563 -2.730 -11.882 1.00 97.25 127 PRO A O 1
ATOM 984 N N . ASN A 1 128 ? -7.042 -4.807 -12.518 1.00 96.88 128 ASN A N 1
ATOM 985 C CA . ASN A 1 128 ? -8.268 -5.025 -13.285 1.00 96.88 128 ASN A CA 1
ATOM 986 C C . ASN A 1 128 ? -9.330 -5.732 -12.422 1.00 96.88 128 ASN A C 1
ATOM 988 O O . ASN A 1 128 ? -9.131 -5.958 -11.229 1.00 96.88 128 ASN A O 1
ATOM 992 N N . ASN A 1 129 ? -10.462 -6.119 -13.018 1.00 98.38 129 ASN A N 1
ATOM 993 C CA . ASN A 1 129 ? -11.542 -6.798 -12.293 1.00 98.38 129 ASN A CA 1
ATOM 994 C C . ASN A 1 129 ? -11.087 -8.087 -11.587 1.00 98.38 129 ASN A C 1
ATOM 996 O O . ASN A 1 129 ? -11.518 -8.342 -10.463 1.00 98.38 129 ASN A O 1
ATOM 1000 N N . SER A 1 130 ? -10.208 -8.879 -12.210 1.00 97.94 130 SER A N 1
ATOM 1001 C CA . SER A 1 130 ? -9.653 -10.087 -11.591 1.00 97.94 130 SER A CA 1
ATOM 1002 C C . SER A 1 130 ? -8.778 -9.728 -10.393 1.00 97.94 130 SER A C 1
ATOM 1004 O O . SER A 1 130 ? -8.979 -10.279 -9.314 1.00 97.94 130 SER A O 1
ATOM 1006 N N . GLY A 1 131 ? -7.875 -8.753 -10.542 1.00 97.81 131 GLY A N 1
ATOM 1007 C CA . GLY A 1 131 ? -7.017 -8.288 -9.449 1.00 97.81 131 GLY A CA 1
ATOM 100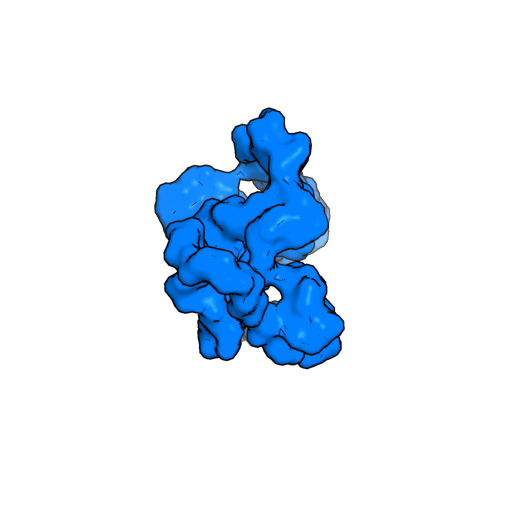8 C C . GLY A 1 131 ? -7.796 -7.685 -8.278 1.00 97.81 131 GLY A C 1
ATOM 1009 O O . GLY A 1 131 ? -7.548 -8.036 -7.126 1.00 97.81 131 GLY A O 1
ATOM 1010 N N . TYR A 1 132 ? -8.806 -6.851 -8.545 1.00 98.62 132 TYR A N 1
ATOM 1011 C CA . TYR A 1 132 ? -9.712 -6.363 -7.500 1.00 98.62 132 TYR A CA 1
ATOM 1012 C C . TYR A 1 132 ? -10.490 -7.498 -6.826 1.00 98.62 132 TYR A C 1
ATOM 1014 O O . TYR A 1 132 ? -10.717 -7.441 -5.617 1.00 98.62 132 TYR A O 1
ATOM 1022 N N . GLY A 1 133 ? -10.849 -8.550 -7.568 1.00 98.69 133 GLY A N 1
ATOM 1023 C CA . GLY A 1 133 ? -11.433 -9.766 -7.005 1.00 98.69 133 GLY A CA 1
ATOM 1024 C C . GLY A 1 133 ? -10.516 -10.444 -5.982 1.00 98.69 133 GLY A C 1
ATOM 1025 O O . GLY A 1 133 ? -10.980 -10.828 -4.909 1.00 98.69 133 GLY A O 1
ATOM 1026 N N . GLN A 1 134 ? -9.212 -10.520 -6.258 1.00 98.44 134 GLN A N 1
ATOM 1027 C CA . GLN A 1 134 ? -8.227 -11.089 -5.327 1.00 98.44 134 GLN A CA 1
ATOM 1028 C C . GLN A 1 134 ? -8.037 -10.222 -4.083 1.00 98.44 134 GLN A C 1
ATOM 1030 O O . GLN A 1 134 ? -7.999 -10.744 -2.969 1.00 98.44 134 GLN A O 1
ATOM 1035 N N . ILE A 1 135 ? -8.016 -8.896 -4.245 1.00 98.56 135 ILE A N 1
ATOM 1036 C CA . ILE A 1 135 ? -7.995 -7.958 -3.113 1.00 98.56 135 ILE A CA 1
ATOM 1037 C C . ILE A 1 135 ? -9.231 -8.163 -2.230 1.00 98.56 135 ILE A C 1
ATOM 1039 O O . ILE A 1 135 ? -9.112 -8.316 -1.014 1.00 98.56 135 ILE A O 1
ATOM 1043 N N . ALA A 1 136 ? -10.421 -8.214 -2.832 1.00 98.62 136 ALA A N 1
ATOM 1044 C CA . ALA A 1 136 ? -11.664 -8.432 -2.100 1.00 98.62 136 ALA A CA 1
ATOM 1045 C C . ALA A 1 136 ? -11.671 -9.785 -1.371 1.00 98.62 136 ALA A C 1
ATOM 1047 O O . ALA A 1 136 ? -12.137 -9.870 -0.234 1.00 98.62 136 ALA A O 1
ATOM 1048 N N . GLN A 1 137 ? -11.125 -10.833 -1.994 1.00 98.62 137 GLN A N 1
ATOM 1049 C CA . GLN A 1 137 ? -11.012 -12.153 -1.383 1.00 98.62 137 GLN A CA 1
ATOM 1050 C C . GLN A 1 137 ? -10.055 -12.152 -0.183 1.00 98.62 137 GLN A C 1
ATOM 1052 O O . GLN A 1 137 ? -10.405 -12.711 0.858 1.00 98.62 137 GLN A O 1
ATOM 1057 N N . ALA A 1 138 ? -8.898 -11.492 -0.288 1.00 98.25 138 ALA A N 1
ATOM 1058 C CA . ALA A 1 138 ? -7.956 -11.342 0.821 1.00 98.25 138 ALA A CA 1
ATOM 1059 C C . ALA A 1 138 ? -8.605 -10.608 2.005 1.00 98.25 138 ALA A C 1
ATOM 1061 O O . ALA A 1 138 ? -8.586 -11.107 3.130 1.00 98.25 138 ALA A O 1
ATOM 1062 N N . VAL A 1 139 ? -9.286 -9.486 1.738 1.00 98.19 139 VAL A N 1
ATOM 1063 C CA . VAL A 1 139 ? -10.021 -8.732 2.765 1.00 98.19 139 VAL A CA 1
ATOM 1064 C C . VAL A 1 139 ? -11.105 -9.587 3.417 1.00 98.19 139 VAL A C 1
ATOM 1066 O O . VAL A 1 139 ? -11.181 -9.661 4.643 1.00 98.19 139 VAL A O 1
ATOM 1069 N N . LYS A 1 140 ? -11.931 -10.271 2.616 1.00 98.00 140 LYS A N 1
ATOM 1070 C CA . LYS A 1 140 ? -12.985 -11.159 3.121 1.00 98.00 140 LYS A CA 1
ATOM 1071 C C . LYS A 1 140 ? -12.415 -12.230 4.050 1.00 98.00 140 LYS A C 1
ATOM 1073 O O . LYS A 1 140 ? -12.983 -12.453 5.117 1.00 98.00 140 LYS A O 1
ATOM 1078 N N . ASN A 1 141 ? -11.320 -12.878 3.659 1.00 97.38 141 ASN A N 1
ATOM 1079 C CA . ASN A 1 141 ? -10.695 -13.931 4.457 1.00 97.38 141 ASN A CA 1
ATOM 1080 C C . ASN A 1 141 ? -10.231 -13.394 5.814 1.00 97.38 141 ASN A C 1
ATOM 1082 O O . ASN A 1 141 ? -10.621 -13.943 6.843 1.00 97.38 141 ASN A O 1
ATOM 1086 N N . THR A 1 142 ? -9.507 -12.269 5.832 1.00 96.19 142 THR A N 1
ATOM 1087 C CA . THR A 1 142 ? -9.056 -11.649 7.086 1.00 96.19 142 THR A CA 1
ATOM 1088 C C . THR A 1 142 ? -10.224 -11.275 7.997 1.00 96.19 142 THR A C 1
ATOM 1090 O O . THR A 1 142 ? -10.172 -11.521 9.203 1.00 96.19 142 THR A O 1
ATOM 1093 N N . LEU A 1 143 ? -11.304 -10.714 7.444 1.00 95.06 143 LEU A N 1
ATOM 1094 C CA . LEU A 1 143 ? -12.478 -10.352 8.240 1.00 95.06 143 LEU A CA 1
ATOM 1095 C C . LEU A 1 143 ? -13.177 -11.585 8.824 1.00 95.06 143 LEU A C 1
ATOM 1097 O O . LEU A 1 143 ? -13.548 -11.573 9.996 1.00 95.06 143 LEU A O 1
ATOM 1101 N N . LEU A 1 144 ? -13.323 -12.663 8.050 1.00 95.31 144 LEU A N 1
ATOM 1102 C CA . LEU A 1 144 ? -13.915 -13.909 8.544 1.00 95.31 144 LEU A CA 1
ATOM 1103 C C . LEU A 1 144 ? -13.082 -14.533 9.671 1.00 95.31 144 LEU A C 1
ATOM 1105 O O . LEU A 1 144 ? -13.649 -14.995 10.663 1.00 95.31 144 LEU A O 1
ATOM 1109 N N . GLU A 1 145 ? -11.755 -14.506 9.555 1.00 93.44 145 GLU A N 1
ATOM 1110 C CA . GLU A 1 145 ? -10.849 -14.967 10.610 1.00 93.44 145 GLU A CA 1
ATOM 1111 C C . GLU A 1 145 ? -10.963 -14.112 11.874 1.00 93.44 145 GLU A C 1
ATOM 1113 O O . GLU A 1 145 ? -11.096 -14.654 12.974 1.00 93.44 145 GLU A O 1
ATOM 1118 N N . ALA A 1 146 ? -10.969 -12.783 11.732 1.00 90.19 146 ALA A N 1
ATOM 1119 C CA . ALA A 1 146 ? -11.137 -11.862 12.853 1.00 90.19 146 ALA A CA 1
ATOM 1120 C C . ALA A 1 146 ? -12.475 -12.094 13.574 1.00 90.19 146 ALA A C 1
ATOM 1122 O O . ALA A 1 146 ? -12.510 -12.205 14.800 1.00 90.19 146 ALA A O 1
ATOM 1123 N N . MET A 1 147 ? -13.564 -12.257 12.817 1.00 89.81 147 MET A N 1
ATOM 1124 C CA . MET A 1 147 ? -14.879 -12.591 13.366 1.00 89.81 147 MET A CA 1
ATOM 1125 C C . MET A 1 147 ? -14.883 -13.942 14.086 1.00 89.81 147 MET A C 1
ATOM 1127 O O . MET A 1 147 ? -15.545 -14.079 15.113 1.00 89.81 147 MET A O 1
ATOM 1131 N N . SER A 1 148 ? -14.160 -14.944 13.574 1.00 91.25 148 SER A N 1
ATOM 1132 C CA . SER A 1 148 ? -14.056 -16.244 14.242 1.00 91.25 148 SER A CA 1
ATOM 1133 C C . SER A 1 148 ? -13.355 -16.128 15.591 1.00 91.25 148 SER A C 1
ATOM 1135 O O . SER A 1 148 ? -13.904 -16.577 16.591 1.00 91.25 148 SER A O 1
ATOM 1137 N N . ARG A 1 149 ? -12.209 -15.438 15.644 1.00 87.38 149 ARG A N 1
ATOM 1138 C CA . ARG A 1 149 ? -11.455 -15.238 16.893 1.00 87.38 149 ARG A CA 1
ATOM 1139 C C . ARG A 1 149 ? -12.268 -14.494 17.954 1.00 87.38 149 ARG A C 1
ATOM 1141 O O . ARG A 1 149 ? -12.182 -14.827 19.130 1.00 87.38 149 ARG A O 1
ATOM 1148 N N . LEU A 1 150 ? -13.075 -13.512 17.545 1.00 83.69 150 LEU A N 1
ATOM 1149 C CA . LEU A 1 150 ? -13.968 -12.789 18.457 1.00 83.69 150 LEU A CA 1
ATOM 1150 C C . LEU A 1 150 ? -15.059 -13.692 19.046 1.00 83.69 150 LEU A C 1
ATOM 1152 O O . LEU A 1 150 ? -15.367 -13.574 20.231 1.00 83.69 150 LEU A O 1
ATOM 1156 N N . ARG A 1 151 ? -15.627 -14.606 18.246 1.00 83.81 151 ARG A N 1
ATOM 1157 C CA . ARG A 1 151 ? -16.600 -15.591 18.747 1.00 83.81 151 ARG A CA 1
ATOM 1158 C C . ARG A 1 151 ? -15.966 -16.532 19.766 1.00 83.81 151 ARG A C 1
ATOM 1160 O O . ARG A 1 151 ? -16.551 -16.741 20.823 1.00 83.81 151 ARG A O 1
ATOM 1167 N N . ASP A 1 152 ? -14.775 -17.044 19.475 1.00 84.81 152 ASP A N 1
ATOM 1168 C CA . ASP A 1 152 ? -14.084 -17.984 20.363 1.00 84.81 152 ASP A CA 1
ATOM 1169 C C . ASP A 1 152 ? -13.701 -17.325 21.698 1.00 84.81 152 ASP A C 1
ATOM 1171 O O . ASP A 1 152 ? -13.900 -17.915 22.758 1.00 84.81 152 ASP A O 1
ATOM 1175 N N . ALA A 1 153 ? -13.239 -16.070 21.668 1.00 76.94 153 ALA A N 1
ATOM 1176 C CA . ALA A 1 153 ? -12.925 -15.305 22.876 1.00 76.94 153 ALA A CA 1
ATOM 1177 C C . ALA A 1 153 ? -14.156 -15.065 23.769 1.00 76.94 153 ALA A C 1
ATOM 1179 O O . ALA A 1 153 ? -14.038 -15.097 24.990 1.00 76.94 153 ALA A O 1
ATOM 1180 N N . HIS A 1 154 ? -15.337 -14.859 23.175 1.00 70.94 154 HIS A N 1
ATOM 1181 C CA . HIS A 1 154 ? -16.583 -14.674 23.925 1.00 70.94 154 HIS A CA 1
ATOM 1182 C C . HIS A 1 154 ? -17.106 -15.972 24.558 1.00 70.94 154 HIS A C 1
ATOM 1184 O O . HIS A 1 154 ? -17.757 -15.926 25.594 1.00 70.94 154 HIS A O 1
ATOM 1190 N N . LEU A 1 155 ? -16.819 -17.134 23.963 1.00 65.62 155 LEU A N 1
ATOM 1191 C CA . LEU A 1 155 ? -17.197 -18.438 24.525 1.00 65.62 155 LEU A CA 1
ATOM 1192 C C . LEU A 1 155 ? -16.298 -18.881 25.694 1.00 65.62 155 LEU A C 1
ATOM 1194 O O . LEU A 1 155 ? -16.647 -19.823 26.401 1.00 65.62 155 LEU A O 1
ATOM 1198 N N . MET A 1 156 ? -15.148 -18.228 25.890 1.00 61.66 156 MET A N 1
ATOM 1199 C CA . MET A 1 156 ? -14.190 -18.511 26.967 1.00 61.66 156 MET A CA 1
ATOM 1200 C C . MET A 1 156 ? -14.275 -17.529 28.154 1.00 61.66 156 MET A C 1
ATOM 1202 O O . MET A 1 156 ? -13.530 -17.701 29.120 1.00 61.66 156 MET A O 1
ATOM 1206 N N . SER A 1 157 ? -15.145 -16.512 28.087 1.00 54.56 157 SER A N 1
ATOM 1207 C CA . SER A 1 157 ? -15.398 -15.512 29.143 1.00 54.56 157 SER A CA 1
ATOM 1208 C C . SER A 1 157 ? -16.705 -15.782 29.875 1.00 54.56 157 SER A C 1
ATOM 1210 O O . SER A 1 157 ? -16.717 -15.674 31.118 1.00 54.56 157 SER A O 1
#

Secondary structure (DSSP, 8-state):
---TTTTBHHHHHHHTTTHHHHHHHHHHHHHTSTT------EEPPPPSSTTGGGB-HHIIIIITT-SS-TTSHHHHHHHTTPPPPEEHHHHHHTTS--TT-SS---TT------TTBTGGGTTSSSB-HHHHHHHHHHHHHHHHHHHHHHHHHHHT-

Radius of gyration: 17.05 Å; chains: 1; bounding box: 38×35×51 Å

Sequence (157 aa):
MLGTNDAKYYNWGPHSSEYPIDYLDMVSVFQSLPSRPQVFTMIPPPLYKDGQYDMNQTVINSFYPGTDLPGSIRAIAQTAGLPPPIDLFDVFQAHCPVVQGTPGHNASHELVTCDWIAHGGTDACHPNNSGYGQIAQAVKNTLLEAMSRLRDAHLMS

InterPro domains:
  IPR036514 SGNH hydrolase superfamily [G3DSA:3.40.50.1110] (1-150)